Protein AF-A0A1G8T9Z2-F1 (afdb_monomer_lite)

Foldseek 3Di:
DDDPVVVLPPPVLLVVLLVLLQVLLVQLAFDPPVSVVVLCVSLVDDDGRRVSSPLSVCCVVHPAPSLQSSVCSNVVNDGDDPVPDDRD

Structure (mmCIF, N/CA/C/O backbone):
data_AF-A0A1G8T9Z2-F1
#
_entry.id   AF-A0A1G8T9Z2-F1
#
loop_
_atom_site.group_PDB
_atom_site.id
_atom_site.type_symbol
_atom_site.label_atom_id
_atom_site.label_alt_id
_atom_site.label_comp_id
_atom_site.label_asym_id
_atom_site.label_entity_id
_atom_site.label_seq_id
_atom_site.pdbx_PDB_ins_code
_atom_site.Cartn_x
_atom_site.Cartn_y
_atom_site.Cartn_z
_atom_site.occupancy
_atom_site.B_iso_or_equiv
_atom_site.auth_seq_id
_atom_site.auth_comp_id
_atom_site.auth_asym_id
_atom_site.auth_atom_id
_atom_site.pdbx_PDB_model_num
ATOM 1 N N . MET A 1 1 ? -10.127 -7.998 -2.144 1.00 73.25 1 MET A N 1
ATOM 2 C CA . MET A 1 1 ? -9.784 -6.897 -1.222 1.00 73.25 1 MET A CA 1
ATOM 3 C C . MET A 1 1 ? -10.143 -7.234 0.208 1.00 73.25 1 MET A C 1
ATOM 5 O O . MET A 1 1 ? -11.119 -7.941 0.445 1.00 73.25 1 MET A O 1
ATOM 9 N N . LYS A 1 2 ? -9.316 -6.749 1.136 1.00 83.00 2 LYS A N 1
ATOM 10 C CA . LYS A 1 2 ? -9.502 -6.869 2.589 1.00 83.00 2 LYS A CA 1
ATOM 11 C C . LYS A 1 2 ? -10.555 -5.872 3.096 1.00 83.00 2 LYS A C 1
ATOM 13 O O . LYS A 1 2 ? -10.801 -4.865 2.443 1.00 83.00 2 LYS A O 1
ATOM 18 N N . ASP A 1 3 ? -11.160 -6.138 4.255 1.00 89.12 3 ASP A N 1
ATOM 19 C CA . ASP A 1 3 ? -12.093 -5.199 4.897 1.00 89.12 3 ASP A CA 1
ATOM 20 C C . ASP A 1 3 ? -11.331 -4.000 5.485 1.00 89.12 3 ASP A C 1
ATOM 22 O O . ASP A 1 3 ? -10.499 -4.150 6.385 1.00 89.12 3 ASP A O 1
ATOM 26 N N . TRP A 1 4 ? -11.636 -2.793 5.003 1.00 89.50 4 TRP A N 1
ATOM 27 C CA . TRP A 1 4 ? -10.977 -1.567 5.448 1.00 89.50 4 TRP A CA 1
ATOM 28 C C . TRP A 1 4 ? -11.122 -1.290 6.952 1.00 89.50 4 TRP A C 1
ATOM 30 O O . TRP A 1 4 ? -10.196 -0.774 7.578 1.00 89.50 4 TRP A O 1
ATOM 40 N N . ASN A 1 5 ? -12.247 -1.658 7.576 1.00 88.88 5 ASN A N 1
ATOM 41 C CA . ASN A 1 5 ? -12.470 -1.425 9.009 1.00 88.88 5 ASN A CA 1
ATOM 42 C C . ASN A 1 5 ? -11.568 -2.276 9.907 1.00 88.88 5 ASN A C 1
ATOM 44 O O . ASN A 1 5 ? -11.380 -1.939 11.085 1.00 88.88 5 ASN A O 1
ATOM 48 N N . GLU A 1 6 ? -11.048 -3.377 9.372 1.00 90.62 6 GLU A N 1
ATOM 49 C CA . GLU A 1 6 ? -10.038 -4.210 10.015 1.00 90.62 6 GLU A CA 1
ATOM 50 C C . GLU A 1 6 ? -8.636 -3.700 9.673 1.00 90.62 6 GLU A C 1
ATOM 52 O O . GLU A 1 6 ? -7.843 -3.457 10.583 1.00 90.62 6 GLU A O 1
ATOM 57 N N . VAL A 1 7 ? -8.369 -3.431 8.389 1.00 92.25 7 VAL A N 1
ATOM 58 C CA . VAL A 1 7 ? -7.071 -2.933 7.900 1.00 92.25 7 VAL A CA 1
ATOM 59 C C . VAL A 1 7 ? -6.655 -1.639 8.598 1.00 92.25 7 VAL A C 1
ATOM 61 O O . VAL A 1 7 ? -5.530 -1.556 9.083 1.00 92.25 7 VAL A O 1
ATOM 64 N N . LYS A 1 8 ? -7.556 -0.658 8.750 1.00 91.00 8 LYS A N 1
ATOM 65 C CA . LYS A 1 8 ? -7.216 0.639 9.369 1.00 91.00 8 LYS A CA 1
ATOM 66 C C . LYS A 1 8 ? -6.766 0.544 10.835 1.00 91.00 8 LYS A C 1
ATOM 68 O O . LYS A 1 8 ? -6.169 1.475 11.378 1.00 91.00 8 LYS A O 1
ATOM 73 N N . LYS A 1 9 ? -7.060 -0.583 11.496 1.00 92.50 9 LYS A N 1
ATOM 74 C CA . LYS A 1 9 ? -6.642 -0.882 12.875 1.00 92.50 9 LYS A CA 1
ATOM 75 C C . LYS A 1 9 ? -5.318 -1.647 12.931 1.00 92.50 9 LYS A C 1
ATOM 77 O O . LYS A 1 9 ? -4.673 -1.646 13.979 1.00 92.50 9 LYS A O 1
ATOM 82 N N . ASP A 1 10 ? -4.906 -2.277 11.834 1.00 94.75 10 ASP A N 1
ATOM 83 C CA . ASP A 1 10 ? -3.654 -3.022 11.727 1.00 94.75 10 ASP A CA 1
ATOM 84 C C . ASP A 1 10 ? -2.500 -2.086 11.338 1.00 94.75 10 ASP A C 1
ATOM 86 O O . ASP A 1 10 ? -2.120 -1.937 10.175 1.00 94.75 10 ASP A O 1
ATOM 90 N N . LYS A 1 11 ? -1.933 -1.428 12.354 1.00 93.50 11 LYS A N 1
ATOM 91 C CA . LYS A 1 11 ? -0.818 -0.486 12.180 1.00 93.50 11 LYS A CA 1
ATOM 92 C C . LYS A 1 11 ? 0.446 -1.139 11.620 1.00 93.50 11 LYS A C 1
ATOM 94 O O . LYS A 1 11 ? 1.246 -0.451 10.996 1.00 93.50 11 LYS A O 1
ATOM 99 N N . GLU A 1 12 ? 0.644 -2.439 11.836 1.00 94.88 12 GLU A N 1
ATOM 100 C CA . GLU A 1 12 ? 1.817 -3.137 11.311 1.00 94.88 12 GLU A CA 1
ATOM 101 C C . GLU A 1 12 ? 1.671 -3.403 9.810 1.00 94.88 12 GLU A C 1
ATOM 103 O O . GLU A 1 12 ? 2.619 -3.176 9.056 1.00 94.88 12 GLU A O 1
ATOM 108 N N . LEU A 1 13 ? 0.488 -3.844 9.370 1.00 94.81 13 LEU A N 1
ATOM 109 C CA . LEU A 1 13 ? 0.173 -3.997 7.951 1.00 94.81 13 LEU A CA 1
ATOM 110 C C . LEU A 1 13 ? 0.317 -2.668 7.213 1.00 94.81 13 LEU A C 1
ATOM 112 O O . LEU A 1 13 ? 1.015 -2.616 6.203 1.00 94.81 13 LEU A O 1
ATOM 116 N N . LEU A 1 14 ? -0.305 -1.608 7.732 1.00 94.88 14 LEU A N 1
ATOM 117 C CA . LEU A 1 14 ? -0.261 -0.284 7.115 1.00 94.88 14 LEU A CA 1
ATOM 118 C C . LEU A 1 14 ? 1.174 0.218 6.966 1.00 94.88 14 LEU A C 1
ATOM 120 O O . LEU A 1 14 ? 1.557 0.587 5.863 1.00 94.88 14 LEU A O 1
ATOM 124 N N . ARG A 1 15 ? 1.999 0.108 8.016 1.00 94.81 15 ARG A N 1
ATOM 125 C CA . ARG A 1 15 ? 3.411 0.507 7.944 1.00 94.81 15 ARG A CA 1
ATOM 126 C C . ARG A 1 15 ? 4.185 -0.279 6.883 1.00 94.81 15 ARG A C 1
ATOM 128 O O . ARG A 1 15 ? 4.970 0.298 6.147 1.00 94.81 15 ARG A O 1
ATOM 135 N N . LYS A 1 16 ? 3.960 -1.594 6.774 1.00 96.19 16 LYS A N 1
ATOM 136 C CA . LYS A 1 16 ? 4.614 -2.418 5.738 1.00 96.19 16 LYS A CA 1
ATOM 137 C C . LYS A 1 16 ? 4.212 -1.995 4.328 1.00 96.19 16 LYS A C 1
ATOM 139 O O . LYS A 1 16 ? 5.047 -2.028 3.433 1.00 96.19 16 LYS A O 1
ATOM 144 N N . VAL A 1 17 ? 2.940 -1.654 4.121 1.00 95.00 17 VAL A N 1
ATOM 145 C CA . VAL A 1 17 ? 2.463 -1.183 2.815 1.00 95.00 17 VAL A CA 1
ATOM 146 C C . VAL A 1 17 ? 3.008 0.214 2.524 1.00 95.00 17 VAL A C 1
ATOM 148 O O . VAL A 1 17 ? 3.471 0.434 1.417 1.00 95.00 17 VAL A O 1
ATOM 151 N N . GLU A 1 18 ? 3.038 1.119 3.503 1.00 94.31 18 GLU A N 1
ATOM 152 C CA . GLU A 1 18 ? 3.666 2.443 3.376 1.00 94.31 18 GLU A CA 1
ATOM 153 C C . GLU A 1 18 ? 5.138 2.354 2.980 1.00 94.31 18 GLU A C 1
ATOM 155 O O . GLU A 1 18 ? 5.543 3.015 2.027 1.00 94.31 18 GLU A O 1
ATOM 160 N N . ASP A 1 19 ? 5.916 1.512 3.667 1.00 94.00 19 ASP A N 1
ATOM 161 C CA . ASP A 1 19 ? 7.335 1.304 3.368 1.00 94.00 19 ASP A CA 1
ATOM 162 C C . ASP A 1 19 ? 7.516 0.835 1.910 1.00 94.00 19 ASP A C 1
ATOM 164 O O . ASP A 1 19 ? 8.346 1.380 1.182 1.00 94.00 19 ASP A O 1
ATOM 168 N N . LEU A 1 20 ? 6.686 -0.115 1.456 1.00 94.31 20 LEU A N 1
ATOM 169 C CA . LEU A 1 20 ? 6.719 -0.623 0.079 1.00 94.31 20 LEU A CA 1
ATOM 170 C C . LEU A 1 20 ? 6.230 0.395 -0.952 1.00 94.31 20 LEU A C 1
ATOM 172 O O . LEU A 1 20 ? 6.777 0.428 -2.044 1.00 94.31 20 LEU A O 1
ATOM 176 N N . VAL A 1 21 ? 5.217 1.212 -0.650 1.00 91.94 21 VAL A N 1
ATOM 177 C CA . VAL A 1 21 ? 4.755 2.282 -1.554 1.00 91.94 21 VAL A CA 1
ATOM 178 C C . VAL A 1 21 ? 5.825 3.357 -1.687 1.00 91.94 21 VAL A C 1
ATOM 180 O O . VAL A 1 21 ? 6.068 3.845 -2.787 1.00 91.94 21 VAL A O 1
ATOM 183 N N . ASN A 1 22 ? 6.497 3.700 -0.589 1.00 89.69 22 ASN A N 1
ATOM 184 C CA . ASN A 1 22 ? 7.585 4.664 -0.608 1.00 89.69 22 ASN A CA 1
ATOM 185 C C . ASN A 1 22 ? 8.787 4.146 -1.414 1.00 89.69 22 ASN A C 1
ATOM 187 O O . ASN A 1 22 ? 9.358 4.909 -2.184 1.00 89.69 22 ASN A O 1
ATOM 191 N N . GLU A 1 23 ? 9.135 2.861 -1.282 1.00 89.94 23 GLU A N 1
ATOM 192 C CA . GLU A 1 23 ? 10.147 2.204 -2.125 1.00 89.94 23 GLU A CA 1
ATOM 193 C C . GLU A 1 23 ? 9.699 2.110 -3.593 1.00 89.94 23 GLU A C 1
ATOM 195 O O . GLU A 1 23 ? 10.473 2.395 -4.502 1.00 89.94 23 GLU A O 1
ATOM 200 N N . ALA A 1 24 ? 8.433 1.763 -3.837 1.00 87.81 24 ALA A N 1
ATOM 201 C CA . ALA A 1 24 ? 7.848 1.659 -5.170 1.00 87.81 24 ALA A CA 1
ATOM 202 C C . ALA A 1 24 ? 7.779 3.004 -5.901 1.00 87.81 24 ALA A C 1
ATOM 204 O O . ALA A 1 24 ? 7.883 3.031 -7.121 1.00 87.81 24 ALA A O 1
ATOM 205 N N . GLY A 1 25 ? 7.625 4.113 -5.173 1.00 81.31 25 GLY A N 1
ATOM 206 C CA . GLY A 1 25 ? 7.568 5.458 -5.743 1.00 81.31 25 GLY A CA 1
ATOM 207 C C . GLY A 1 25 ? 8.846 5.890 -6.470 1.00 81.31 25 GLY A C 1
ATOM 208 O O . GLY A 1 25 ? 8.781 6.788 -7.303 1.00 81.31 25 GLY A O 1
ATOM 209 N N . ASP A 1 26 ? 9.982 5.235 -6.210 1.00 83.00 26 ASP A N 1
ATOM 210 C CA . ASP A 1 26 ? 11.227 5.452 -6.961 1.00 83.00 26 ASP A CA 1
ATOM 211 C C . ASP A 1 26 ? 11.214 4.759 -8.343 1.00 83.00 26 ASP A C 1
ATOM 213 O O . ASP A 1 26 ? 12.020 5.088 -9.220 1.00 83.00 26 ASP A O 1
ATOM 217 N N . TYR A 1 27 ? 10.290 3.817 -8.560 1.00 78.31 27 TYR A N 1
ATOM 218 C CA . TYR A 1 27 ? 10.114 3.060 -9.799 1.00 78.31 27 TYR A CA 1
ATOM 219 C C . TYR A 1 27 ? 8.900 3.607 -10.564 1.00 78.31 27 TYR A C 1
ATOM 221 O O . TYR A 1 27 ? 7.789 3.098 -10.455 1.00 78.31 27 TYR A O 1
ATOM 229 N N . TYR A 1 28 ? 9.132 4.667 -11.342 1.00 66.69 28 TYR A N 1
ATOM 230 C CA . TYR A 1 28 ? 8.110 5.372 -12.133 1.00 66.69 28 TYR A CA 1
ATOM 231 C C . TYR A 1 28 ? 7.457 4.520 -13.242 1.00 66.69 28 TYR A C 1
ATOM 233 O O . TYR A 1 28 ? 6.369 4.859 -13.697 1.00 66.69 28 TYR A O 1
ATOM 241 N N . ASP A 1 29 ? 8.111 3.431 -13.665 1.00 75.50 29 ASP A N 1
ATOM 242 C CA . ASP A 1 29 ? 7.669 2.541 -14.747 1.00 75.50 29 ASP A CA 1
ATOM 243 C C . ASP A 1 29 ? 7.263 1.152 -14.196 1.00 75.50 29 ASP A C 1
ATOM 245 O O . ASP A 1 29 ? 6.367 1.030 -13.362 1.00 75.50 29 ASP A O 1
ATOM 249 N N . ASP A 1 30 ? 7.917 0.077 -14.650 1.00 81.50 30 ASP A N 1
ATOM 250 C CA . ASP A 1 30 ? 7.683 -1.269 -14.137 1.00 81.50 30 ASP A CA 1
ATOM 251 C C . ASP A 1 30 ? 8.336 -1.446 -12.766 1.00 81.50 30 ASP A C 1
ATOM 253 O O . ASP A 1 30 ? 9.562 -1.424 -12.607 1.00 81.50 30 ASP A O 1
ATOM 257 N N . LEU A 1 31 ? 7.484 -1.677 -11.773 1.00 87.69 31 LEU A N 1
ATOM 258 C CA . LEU A 1 31 ? 7.901 -2.082 -10.445 1.00 87.69 31 LEU A CA 1
ATOM 259 C C . LEU A 1 31 ? 8.596 -3.462 -10.50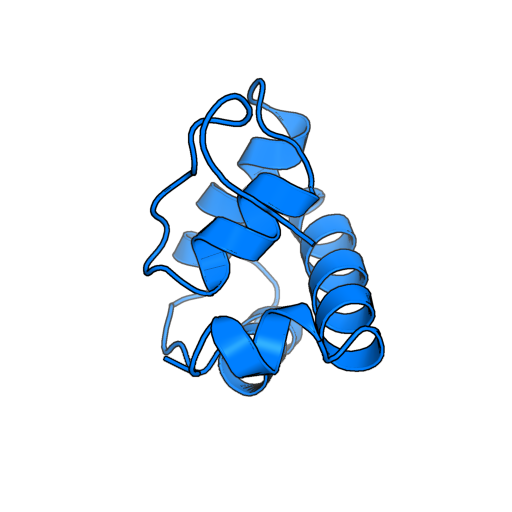0 1.00 87.69 31 LEU A C 1
ATOM 261 O O . LEU A 1 31 ? 8.168 -4.343 -11.248 1.00 87.69 31 LEU A O 1
ATOM 265 N N . PRO A 1 32 ? 9.632 -3.723 -9.688 1.00 91.00 32 PRO A N 1
ATOM 266 C CA . PRO A 1 32 ? 10.154 -5.075 -9.520 1.00 91.00 32 PRO A CA 1
ATOM 267 C C . PRO A 1 32 ? 9.053 -6.089 -9.143 1.00 91.00 32 PRO A C 1
ATOM 269 O O . PRO A 1 32 ? 8.191 -5.819 -8.299 1.00 91.00 32 PRO A O 1
ATOM 272 N N . GLU A 1 33 ? 9.065 -7.272 -9.776 1.00 91.88 33 GLU A N 1
ATOM 273 C CA . GLU A 1 33 ? 8.024 -8.301 -9.591 1.00 91.88 33 GLU A CA 1
ATOM 274 C C . GLU A 1 33 ? 7.880 -8.749 -8.129 1.00 91.88 33 GLU A C 1
ATOM 276 O O . GLU A 1 33 ? 6.785 -9.089 -7.683 1.00 91.88 33 GLU A O 1
ATOM 281 N N . ASP A 1 34 ? 8.968 -8.764 -7.367 1.00 93.44 34 ASP A N 1
ATOM 282 C CA . ASP A 1 34 ? 8.976 -9.116 -5.949 1.00 93.44 34 ASP A CA 1
ATOM 283 C C . ASP A 1 34 ? 8.200 -8.103 -5.100 1.00 93.44 34 ASP A C 1
ATOM 285 O O . ASP A 1 34 ? 7.374 -8.510 -4.274 1.00 93.44 34 ASP A O 1
ATOM 289 N N . ILE A 1 35 ? 8.380 -6.803 -5.352 1.00 93.50 35 ILE A N 1
ATOM 290 C CA . ILE A 1 35 ? 7.617 -5.740 -4.684 1.00 93.50 35 ILE A CA 1
ATOM 291 C C . ILE A 1 35 ? 6.141 -5.816 -5.101 1.00 93.50 35 ILE A C 1
ATOM 293 O O . ILE A 1 35 ? 5.259 -5.788 -4.240 1.00 93.50 35 ILE A O 1
ATOM 297 N N . CYS A 1 36 ? 5.853 -6.010 -6.393 1.00 94.56 36 CYS A N 1
ATOM 298 C CA . CYS A 1 36 ? 4.486 -6.181 -6.900 1.00 94.56 36 CYS A CA 1
ATOM 299 C C . CYS A 1 36 ? 3.770 -7.368 -6.235 1.00 94.56 36 CYS A C 1
ATOM 301 O O . CYS A 1 36 ? 2.654 -7.239 -5.724 1.00 94.56 36 CYS A O 1
ATOM 303 N N . ASN A 1 37 ? 4.424 -8.530 -6.180 1.00 95.75 37 ASN A N 1
ATOM 304 C CA . ASN A 1 37 ? 3.882 -9.722 -5.531 1.00 95.75 37 ASN A CA 1
ATOM 305 C C . ASN A 1 37 ? 3.640 -9.490 -4.036 1.00 95.75 37 ASN A C 1
ATOM 307 O O . ASN A 1 37 ? 2.623 -9.938 -3.497 1.00 95.75 37 ASN A O 1
ATOM 311 N N . LYS A 1 38 ? 4.531 -8.749 -3.367 1.00 96.25 38 LYS A N 1
ATOM 312 C CA . LYS A 1 38 ? 4.364 -8.417 -1.954 1.00 96.25 38 LYS A CA 1
ATOM 313 C C . LYS A 1 38 ? 3.195 -7.466 -1.718 1.00 96.25 38 LYS A C 1
ATOM 315 O O . LYS A 1 38 ? 2.418 -7.686 -0.788 1.00 96.25 38 LYS A O 1
ATOM 320 N N . LEU A 1 39 ? 3.026 -6.453 -2.563 1.00 95.12 39 LEU A N 1
ATOM 321 C CA . LEU A 1 39 ? 1.874 -5.557 -2.500 1.00 95.12 39 LEU A CA 1
ATOM 322 C C . LEU A 1 39 ? 0.568 -6.321 -2.740 1.00 95.12 39 LEU A C 1
ATOM 324 O O . LEU A 1 39 ? -0.367 -6.152 -1.956 1.00 95.12 39 LEU A O 1
ATOM 328 N N . ASN A 1 40 ? 0.518 -7.227 -3.721 1.00 95.50 40 ASN A N 1
ATOM 329 C CA . ASN A 1 40 ? -0.643 -8.092 -3.959 1.00 95.50 40 ASN A CA 1
ATOM 330 C C . ASN A 1 40 ? -0.985 -8.949 -2.722 1.00 95.50 40 ASN A C 1
ATOM 332 O O . ASN A 1 40 ? -2.141 -8.991 -2.300 1.00 95.50 40 ASN A O 1
ATOM 336 N N . GLU A 1 41 ? 0.010 -9.564 -2.071 1.00 95.62 41 GLU A N 1
ATOM 337 C CA . GLU A 1 41 ? -0.177 -10.350 -0.836 1.00 95.62 41 GLU A CA 1
ATOM 338 C C . GLU A 1 41 ? -0.748 -9.501 0.318 1.00 95.62 41 GLU A C 1
ATOM 340 O O . GLU A 1 41 ? -1.659 -9.921 1.045 1.00 95.62 41 GLU A O 1
ATOM 345 N N . LEU A 1 42 ? -0.217 -8.290 0.504 1.00 95.00 42 LEU A N 1
ATOM 346 C CA . LEU A 1 42 ? -0.580 -7.420 1.623 1.00 95.00 42 LEU A CA 1
ATOM 347 C C . LEU A 1 42 ? -1.940 -6.743 1.427 1.00 95.00 42 LEU A C 1
ATOM 349 O O . LEU A 1 42 ? -2.703 -6.635 2.392 1.00 95.00 42 LEU A O 1
ATOM 353 N N . THR A 1 43 ? -2.263 -6.339 0.201 1.00 92.75 43 THR A N 1
ATOM 354 C CA . THR A 1 43 ? -3.492 -5.597 -0.142 1.00 92.75 43 THR A CA 1
ATOM 355 C C . THR A 1 43 ? -4.653 -6.515 -0.534 1.00 92.75 43 THR A C 1
ATOM 357 O O . THR A 1 43 ? -5.825 -6.176 -0.349 1.00 92.75 43 THR A O 1
ATOM 360 N N . GLY A 1 44 ? -4.347 -7.737 -0.979 1.00 93.44 44 GLY A N 1
ATOM 361 C CA . GLY A 1 44 ? -5.325 -8.666 -1.542 1.00 93.44 44 GLY A CA 1
ATOM 362 C C . GLY A 1 44 ? -5.737 -8.306 -2.971 1.00 93.44 44 GLY A C 1
ATOM 363 O O . GLY A 1 44 ? -6.853 -8.654 -3.374 1.00 93.44 44 GLY A O 1
ATOM 364 N N . ASN A 1 45 ? -4.869 -7.590 -3.687 1.00 93.12 45 ASN A N 1
ATOM 365 C CA . ASN A 1 45 ? -5.008 -7.266 -5.103 1.00 93.12 45 ASN A CA 1
ATOM 366 C C . ASN A 1 45 ? -4.392 -8.363 -5.981 1.00 93.12 45 ASN A C 1
ATOM 368 O O . ASN A 1 45 ? -3.797 -9.327 -5.498 1.00 93.12 45 ASN A O 1
ATOM 372 N N . ASN A 1 46 ? -4.565 -8.206 -7.291 1.00 93.94 46 ASN A N 1
ATOM 373 C CA . ASN A 1 46 ? -3.917 -9.022 -8.314 1.00 93.94 46 ASN A CA 1
ATOM 374 C C . ASN A 1 46 ? -3.545 -8.131 -9.506 1.00 93.94 46 ASN A C 1
ATOM 376 O O . ASN A 1 46 ? -4.042 -8.318 -10.617 1.00 93.94 46 ASN A O 1
ATOM 380 N N . TRP A 1 47 ? -2.777 -7.083 -9.226 1.00 93.19 47 TRP A N 1
ATOM 381 C CA . TRP A 1 47 ? -2.346 -6.106 -10.220 1.00 93.19 47 TRP A CA 1
ATOM 382 C C . TRP A 1 47 ? -1.004 -6.487 -10.832 1.00 93.19 47 TRP A C 1
ATOM 384 O O . TRP A 1 47 ? -0.215 -7.215 -10.225 1.00 93.19 47 TRP A O 1
ATOM 394 N N . GLU A 1 48 ? -0.771 -5.975 -12.038 1.00 93.69 48 GLU A N 1
ATOM 395 C CA . GLU A 1 48 ? 0.513 -6.066 -12.729 1.00 93.69 48 GLU A CA 1
ATOM 396 C C . GLU A 1 48 ? 1.468 -4.958 -12.251 1.00 93.69 48 GLU A C 1
ATOM 398 O O . GLU A 1 48 ? 0.999 -3.915 -11.779 1.00 93.69 48 GLU A O 1
ATOM 403 N N . PRO A 1 49 ? 2.795 -5.140 -12.388 1.00 92.31 49 PRO A N 1
ATOM 404 C CA . PRO A 1 49 ? 3.780 -4.194 -11.868 1.00 92.31 49 PRO A CA 1
ATOM 405 C C . PRO A 1 49 ? 3.589 -2.748 -12.336 1.00 92.31 49 PRO A C 1
ATOM 407 O O . PRO A 1 49 ? 3.593 -1.843 -11.501 1.00 92.31 49 PRO A O 1
ATOM 410 N N . ILE A 1 50 ? 3.309 -2.535 -13.625 1.00 90.38 50 ILE A N 1
ATOM 411 C CA . ILE A 1 50 ? 3.010 -1.211 -14.189 1.00 90.38 50 ILE A CA 1
ATOM 412 C C . ILE A 1 50 ? 1.844 -0.503 -13.481 1.00 90.38 50 ILE A C 1
ATOM 414 O O . ILE A 1 50 ? 1.895 0.698 -13.242 1.00 90.38 50 ILE A O 1
ATOM 418 N N . SER A 1 51 ? 0.811 -1.245 -13.059 1.00 90.81 51 SER A N 1
ATOM 419 C CA . SER A 1 51 ? -0.353 -0.667 -12.370 1.00 90.81 51 SER A CA 1
ATOM 420 C C . SER A 1 51 ? -0.010 -0.149 -10.974 1.00 90.81 51 SER A C 1
ATOM 422 O O . SER A 1 51 ? -0.678 0.768 -10.487 1.00 90.81 51 SER A O 1
ATOM 424 N N . TYR A 1 52 ? 0.989 -0.752 -10.322 1.00 91.38 52 TYR A N 1
ATOM 425 C CA . TYR A 1 52 ? 1.535 -0.249 -9.067 1.00 91.38 52 TYR A CA 1
ATOM 426 C C . TYR A 1 52 ? 2.510 0.900 -9.298 1.00 91.38 52 TYR A C 1
ATOM 428 O O . TYR A 1 52 ? 2.417 1.872 -8.559 1.00 91.38 52 TYR A O 1
ATOM 436 N N . GLY A 1 53 ? 3.378 0.829 -10.311 1.00 86.94 53 GLY A N 1
ATOM 437 C CA . GLY A 1 53 ? 4.287 1.924 -10.671 1.00 86.94 53 GLY A CA 1
ATOM 438 C C . GLY A 1 53 ? 3.533 3.235 -10.885 1.00 86.94 53 GLY A C 1
ATOM 439 O O . GLY A 1 53 ? 3.778 4.203 -10.169 1.00 86.94 53 GLY A O 1
ATOM 440 N N . GLU A 1 54 ? 2.505 3.212 -11.742 1.00 86.81 54 GLU A N 1
ATOM 441 C CA . GLU A 1 54 ? 1.635 4.366 -12.016 1.00 86.81 54 GLU A CA 1
ATOM 442 C C . GLU A 1 54 ? 0.961 4.937 -10.762 1.00 86.81 54 GLU A C 1
ATOM 444 O O . GLU A 1 54 ? 0.722 6.130 -10.695 1.00 86.81 54 GLU A O 1
ATOM 449 N N . ARG A 1 55 ? 0.607 4.115 -9.766 1.00 87.19 55 ARG A N 1
ATOM 450 C CA . ARG A 1 55 ? -0.121 4.579 -8.567 1.00 87.19 55 ARG A CA 1
ATOM 451 C C . ARG A 1 55 ? 0.798 4.980 -7.424 1.00 87.19 55 ARG A C 1
ATOM 453 O O . ARG A 1 55 ? 0.466 5.885 -6.666 1.00 87.19 55 ARG A O 1
ATOM 460 N N . CYS A 1 56 ? 1.915 4.285 -7.255 1.00 86.62 56 CYS A N 1
ATOM 461 C CA . CYS A 1 56 ? 2.885 4.576 -6.208 1.00 86.62 56 CYS A CA 1
ATOM 462 C C . CYS A 1 56 ? 3.678 5.847 -6.534 1.00 86.62 56 CYS A C 1
ATOM 464 O O . CYS A 1 56 ? 3.978 6.615 -5.620 1.00 86.62 56 CYS A O 1
ATOM 466 N N . SER A 1 57 ? 3.955 6.117 -7.816 1.00 82.38 57 SER A N 1
ATOM 467 C CA . SER A 1 57 ? 4.610 7.357 -8.255 1.00 82.38 57 SER A CA 1
ATOM 468 C C . SER A 1 57 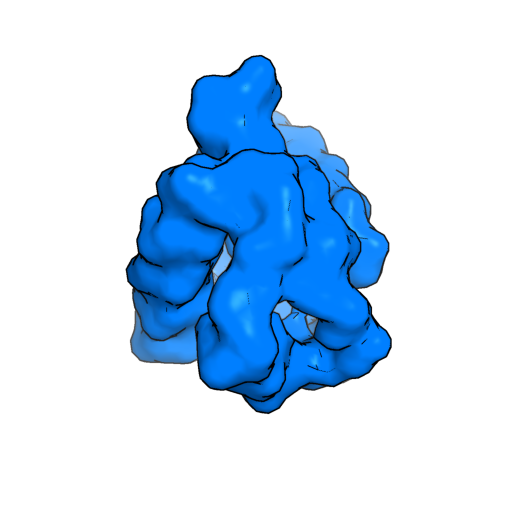? 3.746 8.604 -8.023 1.00 82.38 57 SER A C 1
ATOM 470 O O . SER A 1 57 ? 4.278 9.685 -7.781 1.00 82.38 57 SER A O 1
ATOM 472 N N . GLU A 1 58 ? 2.417 8.465 -7.972 1.00 76.56 58 GLU A N 1
ATOM 473 C CA . GLU A 1 58 ? 1.472 9.564 -7.707 1.00 76.56 58 GLU A CA 1
ATOM 474 C C . GLU A 1 58 ? 1.622 10.183 -6.301 1.00 76.56 58 GLU A C 1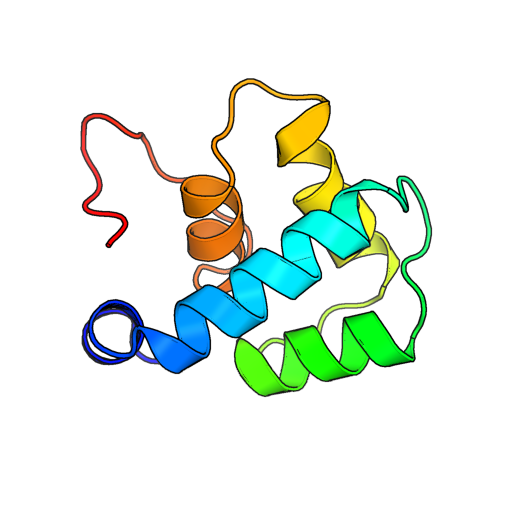
ATOM 476 O O . GLU A 1 58 ? 1.174 11.307 -6.073 1.00 76.56 58 GLU A O 1
ATOM 481 N N . TRP A 1 59 ? 2.285 9.503 -5.354 1.00 70.69 59 TRP A N 1
ATOM 482 C CA . TRP A 1 59 ? 2.721 10.122 -4.089 1.00 70.69 59 TRP A CA 1
ATOM 483 C C . TRP A 1 59 ? 3.781 11.214 -4.317 1.00 70.69 59 TRP A C 1
ATOM 485 O O . TRP A 1 59 ? 3.801 12.216 -3.604 1.00 70.69 59 TRP A O 1
ATOM 495 N N . TRP A 1 60 ? 4.652 11.035 -5.311 1.00 67.69 60 TRP A N 1
ATOM 496 C CA . TRP A 1 60 ? 5.740 11.960 -5.637 1.00 67.69 60 TRP A CA 1
ATOM 497 C C . TRP A 1 60 ? 5.359 12.981 -6.712 1.00 67.69 60 TRP A C 1
ATOM 499 O O . TRP A 1 60 ? 5.795 14.132 -6.640 1.00 67.69 60 TRP A O 1
ATOM 509 N N . GLU A 1 61 ? 4.553 12.581 -7.698 1.00 69.25 61 GLU A N 1
ATOM 510 C CA . GLU A 1 61 ? 4.229 13.411 -8.869 1.00 69.25 61 GLU A CA 1
ATOM 511 C C . GLU A 1 61 ? 2.922 14.206 -8.741 1.00 69.25 61 GLU A C 1
ATOM 513 O O . GLU A 1 61 ? 2.699 15.172 -9.477 1.00 69.25 61 GLU A O 1
ATOM 518 N N . SER A 1 62 ? 2.075 13.851 -7.779 1.00 69.44 62 SER A N 1
ATOM 519 C CA . SER A 1 62 ? 0.722 14.383 -7.627 1.00 69.44 62 SER A CA 1
ATOM 520 C C . SER A 1 62 ? 0.475 14.911 -6.208 1.00 69.44 62 SER A C 1
ATOM 522 O O . SER A 1 62 ? 1.274 14.696 -5.300 1.00 69.44 62 SER A O 1
ATOM 524 N N . PRO A 1 63 ? -0.628 15.644 -5.956 1.00 78.50 63 PRO A N 1
ATOM 525 C CA . PRO A 1 63 ? -0.890 16.258 -4.651 1.00 78.50 63 PRO A CA 1
ATOM 526 C C . PRO A 1 63 ? -1.355 15.259 -3.573 1.00 78.50 63 PRO A C 1
ATOM 528 O O . PRO A 1 63 ? -1.899 15.686 -2.546 1.00 78.50 63 PRO A O 1
ATOM 531 N N . TRP A 1 64 ? -1.236 13.955 -3.826 1.00 82.38 64 TRP A N 1
ATOM 532 C CA . TRP A 1 64 ? -1.712 12.899 -2.937 1.00 82.38 64 TRP A CA 1
ATOM 533 C C . TRP A 1 64 ? -0.745 12.694 -1.782 1.00 82.38 64 TRP A C 1
ATOM 535 O O . TRP A 1 64 ? 0.434 12.988 -1.916 1.00 82.38 64 TRP A O 1
ATOM 545 N N . SER A 1 65 ? -1.240 12.232 -0.631 1.00 87.75 65 SER A N 1
ATOM 546 C CA . SER A 1 65 ? -0.382 11.774 0.461 1.00 87.75 65 SER A CA 1
ATOM 547 C C . SER A 1 65 ? -0.039 10.288 0.352 1.00 87.75 65 SER A C 1
ATOM 549 O O . SER A 1 65 ? -0.793 9.533 -0.260 1.00 87.75 65 SER A O 1
ATOM 551 N N . LEU A 1 66 ? 1.045 9.844 1.002 1.00 89.12 66 LEU A N 1
ATOM 552 C CA . LEU A 1 66 ? 1.401 8.424 1.092 1.00 89.12 66 LEU A CA 1
ATOM 553 C C . LEU A 1 66 ? 0.220 7.607 1.633 1.00 89.12 66 LEU A C 1
ATOM 555 O O . LEU A 1 66 ? -0.150 6.587 1.065 1.00 89.12 66 LEU A O 1
ATOM 559 N N . GLU A 1 67 ? -0.449 8.126 2.662 1.00 90.38 67 GLU A N 1
ATOM 560 C CA . GLU A 1 67 ? -1.648 7.526 3.255 1.00 90.38 67 GLU A CA 1
ATOM 561 C C . GLU A 1 67 ? -2.820 7.440 2.263 1.00 90.38 67 GLU A C 1
ATOM 563 O O . GLU A 1 67 ? -3.579 6.471 2.277 1.00 90.38 67 GLU A O 1
ATOM 568 N N . GLN A 1 68 ? -2.978 8.432 1.377 1.00 91.12 68 GLN A N 1
ATOM 569 C CA . GLN A 1 68 ? -4.002 8.405 0.327 1.00 91.12 68 GLN A CA 1
ATOM 570 C C . GLN A 1 68 ? -3.682 7.366 -0.749 1.00 91.12 68 GLN A C 1
ATOM 572 O O . GLN A 1 68 ? -4.601 6.710 -1.238 1.00 91.12 68 GLN A O 1
ATOM 577 N N . VAL A 1 69 ? -2.404 7.185 -1.090 1.00 91.25 69 VAL A N 1
ATOM 578 C CA . VAL A 1 69 ? -1.969 6.129 -2.015 1.00 91.25 69 VAL A CA 1
ATOM 579 C C . VAL A 1 69 ? -2.214 4.759 -1.395 1.00 91.25 69 VAL A C 1
ATOM 581 O O . VAL A 1 69 ? -2.850 3.912 -2.016 1.00 91.25 69 VAL A O 1
ATOM 584 N N . VAL A 1 70 ? -1.802 4.555 -0.141 1.00 92.81 70 VAL A N 1
ATOM 585 C CA . VAL A 1 70 ? -2.044 3.307 0.596 1.00 92.81 70 VAL A CA 1
ATOM 586 C C . VAL A 1 70 ? -3.534 3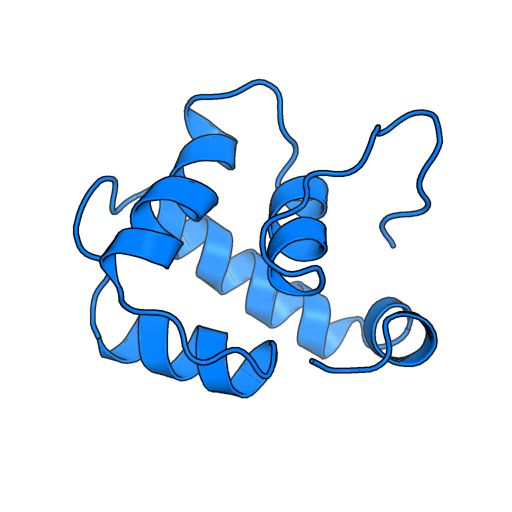.008 0.676 1.00 92.81 70 VAL A C 1
ATOM 588 O O . VAL A 1 70 ? -3.937 1.891 0.361 1.00 92.81 70 VAL A O 1
ATOM 591 N N . TYR A 1 71 ? -4.363 3.999 1.018 1.00 93.06 71 TYR A N 1
ATOM 592 C CA . TYR A 1 71 ? -5.816 3.859 0.971 1.00 93.06 71 TYR A CA 1
ATOM 593 C C . TYR A 1 71 ? -6.280 3.375 -0.404 1.00 93.06 71 TYR A C 1
ATOM 595 O O . TYR A 1 71 ? -6.997 2.378 -0.480 1.00 93.06 71 TYR A O 1
ATOM 603 N N . ALA A 1 72 ? -5.844 4.031 -1.483 1.00 92.25 72 ALA A N 1
ATOM 604 C CA . ALA A 1 72 ? -6.238 3.680 -2.842 1.00 92.25 72 ALA A CA 1
ATOM 605 C C . ALA A 1 72 ? -5.867 2.231 -3.190 1.00 92.25 72 ALA A C 1
ATOM 607 O O . ALA A 1 72 ? -6.663 1.534 -3.816 1.00 92.25 72 ALA A O 1
ATOM 608 N N . LEU A 1 73 ? -4.723 1.719 -2.721 1.00 93.38 73 LEU A N 1
ATOM 609 C CA . LEU A 1 73 ? -4.343 0.318 -2.944 1.00 93.38 73 LEU A CA 1
ATOM 610 C C . LEU A 1 73 ? -5.328 -0.684 -2.323 1.00 93.38 73 LEU A C 1
ATOM 612 O O . LEU A 1 73 ? -5.482 -1.778 -2.853 1.00 93.38 73 LEU A O 1
ATOM 616 N N . PHE A 1 74 ? -6.015 -0.334 -1.236 1.00 93.19 74 PHE A N 1
ATOM 617 C CA . PHE A 1 74 ? -7.063 -1.177 -0.645 1.00 93.19 74 PHE A CA 1
ATOM 618 C C . PHE A 1 74 ? -8.459 -0.946 -1.250 1.00 93.19 74 PHE A C 1
ATOM 620 O O . PHE A 1 74 ? -9.395 -1.657 -0.882 1.00 93.19 74 PHE A O 1
ATOM 627 N N . HIS A 1 75 ? -8.600 0.022 -2.160 1.00 92.56 75 HIS A N 1
ATOM 628 C CA . HIS A 1 75 ? -9.868 0.462 -2.751 1.00 92.56 75 HIS A CA 1
ATOM 629 C C . HIS A 1 75 ? -9.773 0.532 -4.281 1.00 92.56 75 HIS A C 1
ATOM 631 O O . HIS A 1 75 ? -10.160 1.523 -4.889 1.00 92.56 75 HIS A O 1
ATOM 637 N N . ASP A 1 76 ? -9.207 -0.497 -4.915 1.00 88.75 76 ASP A N 1
ATOM 638 C CA . ASP A 1 76 ? -9.115 -0.618 -6.379 1.00 88.75 76 ASP A CA 1
ATOM 639 C C . ASP A 1 76 ? -8.441 0.565 -7.119 1.00 88.75 76 ASP A C 1
ATOM 641 O O . ASP A 1 76 ? -8.608 0.766 -8.324 1.00 88.75 76 ASP A O 1
ATOM 645 N N . GLY A 1 77 ? -7.606 1.334 -6.422 1.00 87.12 77 GLY A N 1
ATOM 646 C CA . GLY A 1 77 ? -6.947 2.522 -6.958 1.00 87.12 77 GLY A CA 1
ATOM 647 C C . GLY A 1 77 ? -7.779 3.799 -6.861 1.00 87.12 77 GLY A C 1
ATOM 648 O O . GLY A 1 77 ? -7.404 4.800 -7.467 1.00 87.12 77 GLY A O 1
ATOM 649 N N . GLU A 1 78 ? -8.888 3.793 -6.122 1.00 89.06 78 GLU A N 1
ATOM 650 C CA 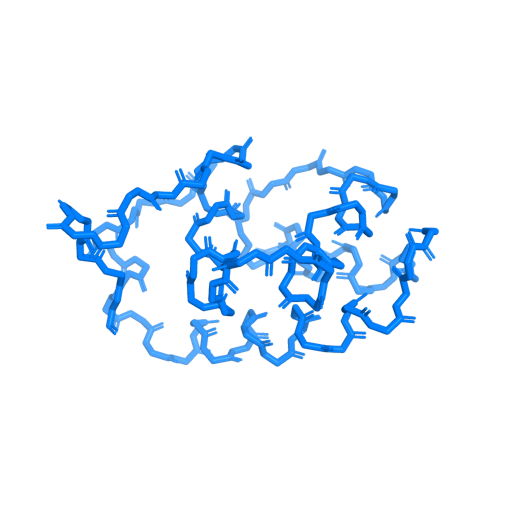. GLU A 1 78 ? -9.697 4.985 -5.879 1.00 89.06 78 GLU A CA 1
ATOM 651 C C . GLU A 1 78 ? -9.066 5.868 -4.793 1.00 89.06 78 GLU A C 1
ATOM 653 O O . GLU A 1 78 ? -8.998 5.507 -3.616 1.00 89.06 78 GLU A O 1
ATOM 658 N N . PHE A 1 79 ? -8.612 7.060 -5.188 1.00 87.12 79 PHE A N 1
ATOM 659 C CA . PHE A 1 79 ? -8.016 8.021 -4.264 1.00 87.12 79 PHE A CA 1
ATOM 660 C C . PHE A 1 79 ? -9.085 8.752 -3.438 1.00 87.12 79 PHE A C 1
ATOM 662 O O . PHE A 1 79 ? -10.058 9.275 -3.993 1.00 87.12 79 PHE A O 1
ATOM 669 N N . PRO A 1 80 ? -8.904 8.860 -2.113 1.00 87.06 80 PRO A N 1
ATOM 670 C CA . PRO A 1 80 ? -9.884 9.485 -1.240 1.00 87.06 80 PRO A CA 1
ATOM 671 C C . PRO A 1 80 ? -9.758 11.015 -1.222 1.00 87.06 80 PRO A C 1
ATOM 673 O O . PRO A 1 80 ? -8.660 11.574 -1.283 1.00 87.06 80 PRO A O 1
ATOM 676 N N . ASP A 1 81 ? -10.876 11.721 -1.015 1.00 79.94 81 ASP A N 1
ATOM 677 C CA . ASP A 1 81 ? -10.852 13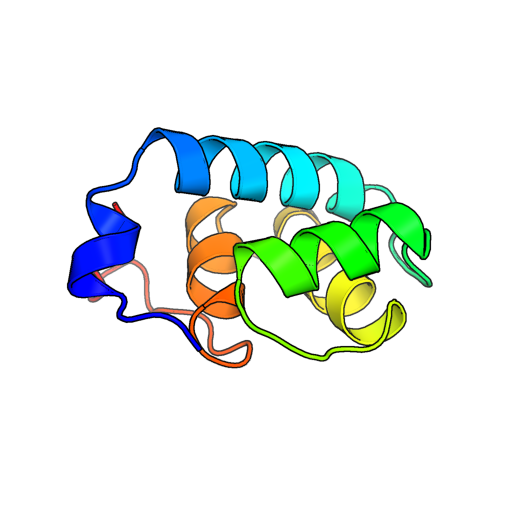.145 -0.645 1.00 79.94 81 ASP A CA 1
ATOM 678 C C . ASP A 1 81 ? -10.383 13.269 0.812 1.00 79.94 81 ASP A C 1
ATOM 680 O O . ASP A 1 81 ? -11.088 12.849 1.740 1.00 79.94 81 ASP A O 1
ATOM 684 N N . LYS A 1 82 ? -9.201 13.865 1.018 1.00 67.25 82 LYS A N 1
ATOM 685 C CA . LYS A 1 82 ? -8.568 14.028 2.339 1.00 67.25 82 LYS A CA 1
ATOM 686 C C . LYS A 1 82 ? -9.428 14.765 3.367 1.00 67.25 82 LYS A C 1
ATOM 688 O O . LYS A 1 82 ? -9.220 14.605 4.561 1.00 67.25 82 LYS A O 1
ATOM 693 N N . ASN A 1 83 ? -10.397 15.573 2.929 1.00 72.75 83 ASN A N 1
ATOM 694 C CA . ASN A 1 83 ? -11.265 16.321 3.844 1.00 72.75 83 ASN A CA 1
ATOM 695 C C . ASN A 1 83 ? -12.502 15.527 4.285 1.00 72.75 83 ASN A C 1
ATOM 697 O O . ASN A 1 83 ? -13.276 16.010 5.111 1.00 72.75 83 ASN A O 1
ATOM 701 N N . LYS A 1 84 ? -12.737 14.352 3.693 1.00 71.06 84 LYS A N 1
ATOM 702 C CA . LYS A 1 84 ? -13.967 13.569 3.883 1.00 71.06 84 LYS A CA 1
ATOM 703 C C . LYS A 1 84 ? -13.714 12.119 4.278 1.00 71.06 84 LYS A C 1
ATOM 705 O O . LYS A 1 84 ? -14.671 11.429 4.619 1.00 71.06 84 LYS A O 1
ATOM 710 N N . THR A 1 85 ? -12.463 11.671 4.238 1.00 76.62 85 THR A N 1
ATOM 711 C CA . THR A 1 85 ? -12.109 10.262 4.414 1.00 76.62 85 THR A CA 1
ATOM 712 C C . THR A 1 85 ? -11.155 10.102 5.584 1.00 76.62 85 THR A C 1
ATOM 714 O O . THR A 1 85 ? -10.121 10.761 5.643 1.00 76.62 85 THR A O 1
ATOM 717 N N . GLU A 1 86 ? -11.506 9.221 6.517 1.00 75.62 86 GLU A N 1
ATOM 718 C CA . GLU A 1 86 ? -10.592 8.779 7.566 1.00 75.62 86 GLU A CA 1
ATOM 719 C C . GLU A 1 86 ? -9.581 7.810 6.942 1.00 75.62 86 GLU A C 1
ATOM 721 O O . GLU A 1 86 ? -9.972 6.744 6.458 1.00 75.62 86 GLU A O 1
ATOM 726 N N . LEU A 1 87 ? -8.309 8.215 6.921 1.00 77.81 87 LEU A N 1
ATOM 727 C CA . LEU A 1 87 ? -7.213 7.408 6.397 1.00 77.81 87 LEU A CA 1
ATOM 728 C C . LEU A 1 87 ? -6.817 6.405 7.477 1.00 77.81 87 LEU A C 1
ATOM 730 O O . LEU A 1 87 ? -7.385 5.319 7.467 1.00 77.81 87 LEU A O 1
ATOM 734 N N . TYR A 1 88 ? -5.980 6.738 8.460 1.00 76.19 88 TYR A N 1
ATOM 735 C CA . TYR A 1 88 ? -5.768 5.897 9.651 1.00 76.19 88 TYR A CA 1
ATOM 736 C C . TYR A 1 88 ? -4.836 6.567 10.657 1.00 76.19 88 TYR A C 1
ATOM 738 O O . TYR A 1 88 ? -4.034 7.428 10.262 1.00 76.19 88 TYR A O 1
#

Secondary structure (DSSP, 8-state):
---HHHHTT-HHHHHHHHHHHHHHTT-SSSPPHHHHHHHHHHHT----HHHHHHHHTHHHHSS--HHHHHHHHTTTT----TTT----

Radius of gyration: 11.77 Å; chains: 1; bounding box: 25×27×28 Å

Sequence (88 aa):
MKDWNEVKKDKELLRKVEDLVNEAGDYYDDLPEDICNKLNELTGNNWEPISYGERCSEWWESPWSLEQVVYALFHDGEFPDKNKTELY

pLDDT: mean 87.45, std 8.05, range [66.69, 96.25]